Protein AF-A0A0Q7E4A5-F1 (afdb_monomer)

Foldseek 3Di:
DAWDQFQLADFAKKFWPPDDQARGDPVGIWTHQGQDTDPQWDWPTWDDPDPQKIKTWIWGDDVPDDIDIDIWIWGHPDNFKIWIQHPVRDIIIIGHDDQCSHDPPSVPDDCPVRND

Structure (mmCIF, N/CA/C/O backbone):
data_AF-A0A0Q7E4A5-F1
#
_entry.id   AF-A0A0Q7E4A5-F1
#
loop_
_atom_site.group_PDB
_atom_site.id
_atom_site.type_symbol
_atom_site.label_atom_id
_atom_site.label_alt_id
_atom_site.label_comp_id
_atom_site.label_asym_id
_atom_site.label_entity_id
_atom_site.label_seq_id
_atom_site.pdbx_PDB_ins_code
_atom_site.Cartn_x
_atom_site.Cartn_y
_atom_site.Cartn_z
_atom_site.occupancy
_atom_site.B_iso_or_equiv
_atom_site.auth_seq_id
_atom_site.auth_comp_id
_atom_site.auth_asym_id
_atom_site.auth_atom_id
_atom_site.pdbx_PDB_model_num
ATOM 1 N N . MET A 1 1 ? -12.616 2.110 18.939 1.00 78.12 1 MET A N 1
ATOM 2 C CA . MET A 1 1 ? -11.291 2.242 18.312 1.00 78.12 1 MET A CA 1
ATOM 3 C C . MET A 1 1 ? -10.334 1.376 19.096 1.00 78.12 1 MET A C 1
ATOM 5 O O . MET A 1 1 ? -10.301 1.501 20.313 1.00 78.12 1 MET A O 1
ATOM 9 N N . GLU A 1 2 ? -9.646 0.468 18.421 1.00 91.62 2 GLU A N 1
ATOM 10 C CA . GLU A 1 2 ? -8.728 -0.501 19.025 1.00 91.62 2 GLU A CA 1
ATOM 11 C C . GLU A 1 2 ? -7.374 -0.389 18.326 1.00 91.62 2 GLU A C 1
ATOM 13 O O . GLU A 1 2 ? -7.328 -0.387 17.098 1.00 91.62 2 GLU A O 1
ATOM 18 N N . ARG A 1 3 ? -6.277 -0.281 19.081 1.00 93.62 3 ARG A N 1
ATOM 19 C CA . ARG A 1 3 ? -4.933 -0.327 18.496 1.00 93.62 3 ARG A CA 1
ATOM 20 C C . ARG A 1 3 ? -4.602 -1.771 18.129 1.00 93.62 3 ARG A C 1
ATOM 22 O O . ARG A 1 3 ? -4.710 -2.650 18.976 1.00 93.62 3 ARG A O 1
ATOM 29 N N . VAL A 1 4 ? -4.167 -1.981 16.894 1.00 94.06 4 VAL A N 1
ATOM 30 C CA . VAL A 1 4 ? -3.772 -3.289 16.359 1.00 94.06 4 VAL A CA 1
ATOM 31 C C . VAL A 1 4 ? -2.341 -3.229 15.830 1.00 94.06 4 VAL A C 1
ATOM 33 O O . VAL A 1 4 ? -1.807 -2.148 15.589 1.00 94.06 4 VAL A O 1
ATOM 36 N N . GLU A 1 5 ? -1.714 -4.388 15.657 1.00 90.00 5 GLU A N 1
ATOM 37 C CA . GLU A 1 5 ? -0.328 -4.477 15.172 1.00 90.00 5 GLU A CA 1
ATOM 38 C C . GLU A 1 5 ? -0.225 -4.561 13.646 1.00 90.00 5 GLU A C 1
ATOM 40 O O . GLU A 1 5 ? 0.822 -4.266 13.082 1.00 90.00 5 GLU A O 1
ATOM 45 N N . SER A 1 6 ? -1.300 -4.962 12.963 1.00 90.44 6 SER A N 1
ATOM 46 C CA . SER A 1 6 ? -1.316 -5.094 11.505 1.00 90.44 6 SER A CA 1
ATOM 47 C C . SER A 1 6 ? -2.713 -4.916 10.922 1.00 90.44 6 SER A C 1
ATOM 49 O O . SER A 1 6 ? -3.733 -5.085 11.598 1.00 90.44 6 SER A O 1
ATOM 51 N N . ILE A 1 7 ? -2.743 -4.577 9.636 1.00 92.19 7 ILE A N 1
ATOM 52 C CA . ILE A 1 7 ? -3.956 -4.619 8.817 1.00 92.19 7 ILE A CA 1
ATOM 53 C C . ILE A 1 7 ? -4.053 -6.041 8.240 1.00 92.19 7 ILE A C 1
ATOM 55 O O . ILE A 1 7 ? -3.026 -6.567 7.804 1.00 92.19 7 ILE A O 1
ATOM 59 N N . PRO A 1 8 ? -5.239 -6.685 8.216 1.00 93.75 8 PRO A N 1
ATOM 60 C CA . PRO A 1 8 ? -5.414 -8.072 7.769 1.00 93.75 8 PRO A CA 1
ATOM 61 C C . PRO A 1 8 ? -5.354 -8.202 6.236 1.00 93.75 8 PRO A C 1
ATOM 63 O O . PRO A 1 8 ? -6.272 -8.709 5.597 1.00 93.75 8 PRO A O 1
ATOM 66 N N . LEU A 1 9 ? -4.268 -7.712 5.648 1.00 94.62 9 LEU A N 1
ATOM 67 C CA . LEU A 1 9 ? -3.940 -7.779 4.236 1.00 94.62 9 LEU A CA 1
ATOM 68 C C . LEU A 1 9 ? -2.748 -8.709 4.036 1.00 94.62 9 LEU A C 1
ATOM 70 O O . LEU A 1 9 ? -1.873 -8.855 4.893 1.00 94.62 9 LEU A O 1
ATOM 74 N N . ARG A 1 10 ? -2.677 -9.323 2.862 1.00 94.50 10 ARG A N 1
ATOM 75 C CA . ARG A 1 10 ? -1.510 -10.099 2.464 1.00 94.50 10 ARG A CA 1
ATOM 76 C C . ARG A 1 10 ? -0.319 -9.175 2.239 1.00 94.50 10 ARG A C 1
ATOM 78 O O . ARG A 1 10 ? -0.444 -8.211 1.493 1.00 94.50 10 ARG A O 1
ATOM 85 N N . ARG A 1 11 ? 0.838 -9.489 2.826 1.00 93.06 11 ARG A N 1
ATOM 86 C CA . ARG A 1 11 ? 2.115 -8.817 2.526 1.00 93.06 11 ARG A CA 1
ATOM 87 C C . ARG A 1 11 ? 2.472 -8.953 1.040 1.00 93.06 11 ARG A C 1
ATOM 89 O O . ARG A 1 11 ? 2.304 -10.035 0.478 1.00 93.06 11 ARG A O 1
ATOM 96 N N . GLY A 1 12 ? 2.984 -7.890 0.423 1.00 94.06 12 GLY A N 1
ATOM 97 C CA . GLY A 1 12 ? 3.403 -7.873 -0.982 1.00 94.06 12 GLY A CA 1
ATOM 98 C C . GLY A 1 12 ? 2.858 -6.688 -1.778 1.00 94.06 12 GLY A C 1
ATOM 99 O O . GLY A 1 12 ? 2.421 -5.688 -1.207 1.00 94.06 12 GLY A O 1
ATOM 100 N N . TYR A 1 13 ? 2.942 -6.782 -3.105 1.00 95.25 13 TYR A N 1
ATOM 101 C CA . TYR A 1 13 ? 2.572 -5.691 -4.002 1.00 95.25 13 TYR A CA 1
ATOM 102 C C . TYR A 1 13 ? 1.062 -5.569 -4.190 1.00 95.25 13 TYR A C 1
ATOM 104 O O . TYR A 1 13 ? 0.362 -6.552 -4.441 1.00 95.25 13 TYR A O 1
ATOM 112 N N . TYR A 1 14 ? 0.591 -4.327 -4.143 1.00 95.94 14 TYR A N 1
ATOM 113 C CA . TYR A 1 14 ? -0.759 -3.939 -4.513 1.00 95.94 14 TYR A CA 1
ATOM 114 C C . TYR A 1 14 ? -0.704 -2.926 -5.644 1.00 95.94 14 TYR A C 1
ATOM 116 O O . TYR A 1 14 ? 0.086 -1.983 -5.604 1.00 95.94 14 TYR A O 1
ATOM 124 N N . VAL A 1 15 ? -1.559 -3.124 -6.640 1.00 96.69 15 VAL A N 1
ATOM 125 C CA . VAL A 1 15 ? -1.678 -2.253 -7.809 1.00 96.69 15 VAL A CA 1
ATOM 126 C C . VAL A 1 15 ? -3.051 -1.604 -7.799 1.00 96.69 15 VAL A C 1
ATOM 128 O O . VAL A 1 15 ? -4.032 -2.233 -7.389 1.00 96.69 15 VAL A O 1
ATOM 131 N N . ALA A 1 16 ? -3.111 -0.346 -8.230 1.00 95.81 16 ALA A N 1
ATOM 132 C CA . ALA A 1 16 ? -4.347 0.395 -8.440 1.00 95.81 16 ALA A CA 1
ATOM 133 C C . ALA A 1 16 ? -5.391 -0.469 -9.170 1.00 95.81 16 ALA A C 1
ATOM 135 O O . ALA A 1 16 ? -5.074 -1.153 -10.140 1.00 95.81 16 ALA A O 1
ATOM 136 N N . ALA A 1 17 ? -6.632 -0.484 -8.685 1.00 94.62 17 ALA A N 1
ATOM 137 C CA . ALA A 1 17 ? -7.653 -1.419 -9.160 1.00 94.62 17 ALA A CA 1
ATOM 138 C C . ALA A 1 17 ? -8.062 -1.199 -10.629 1.00 94.62 17 ALA A C 1
ATOM 140 O O . ALA A 1 17 ? -8.577 -2.119 -11.259 1.00 94.62 17 ALA A O 1
ATOM 141 N N . ASP A 1 18 ? -7.822 -0.002 -11.163 1.00 93.69 18 ASP A N 1
ATOM 142 C CA . ASP A 1 18 ? -8.018 0.382 -12.564 1.00 93.69 18 ASP A CA 1
ATOM 143 C C . ASP A 1 18 ? -6.814 0.060 -13.466 1.00 93.69 18 ASP A C 1
ATOM 145 O O . ASP A 1 18 ? -6.874 0.285 -14.673 1.00 93.69 18 ASP A O 1
ATOM 149 N N . THR A 1 19 ? -5.733 -0.477 -12.896 1.00 96.19 19 THR A N 1
ATOM 150 C CA . THR A 1 19 ? -4.510 -0.857 -13.603 1.00 96.19 19 THR A CA 1
ATOM 151 C C . THR A 1 19 ? -4.319 -2.374 -13.550 1.00 96.19 19 THR A C 1
ATOM 153 O O . THR A 1 19 ? -4.512 -3.030 -12.517 1.00 96.19 19 THR A O 1
ATOM 156 N N . ASP A 1 20 ? -3.934 -2.968 -14.678 1.00 96.44 20 ASP A N 1
ATOM 157 C CA . ASP A 1 20 ? -3.588 -4.383 -14.722 1.00 96.44 20 ASP A CA 1
ATOM 158 C C . ASP A 1 20 ? -2.221 -4.660 -14.095 1.00 96.44 20 ASP A C 1
ATOM 160 O O . ASP A 1 20 ? -1.298 -3.857 -14.202 1.00 96.44 20 ASP A O 1
ATOM 164 N N . CYS A 1 21 ? -2.069 -5.818 -13.439 1.00 96.62 21 CYS A N 1
ATOM 165 C CA . CYS A 1 21 ? -0.805 -6.182 -12.784 1.00 96.62 21 CYS A CA 1
ATOM 166 C C . CYS A 1 21 ? 0.383 -6.151 -13.763 1.00 96.62 21 CYS A C 1
ATOM 168 O O . CYS A 1 21 ? 1.477 -5.755 -13.372 1.00 96.62 21 CYS A O 1
ATOM 170 N N . ALA A 1 22 ? 0.152 -6.517 -15.029 1.00 97.12 22 ALA A N 1
ATOM 171 C CA . ALA A 1 22 ? 1.160 -6.509 -16.089 1.00 97.12 22 ALA A CA 1
ATOM 172 C C . ALA A 1 22 ? 1.558 -5.092 -16.551 1.00 97.12 22 ALA A C 1
ATOM 174 O O . ALA A 1 22 ? 2.656 -4.915 -17.073 1.00 97.12 22 ALA A O 1
ATOM 175 N N . ASP A 1 23 ? 0.705 -4.095 -16.297 1.00 96.81 23 ASP A N 1
ATOM 176 C CA . ASP A 1 23 ? 0.909 -2.682 -16.645 1.00 96.81 23 ASP A CA 1
ATOM 177 C C . ASP A 1 23 ? 1.284 -1.832 -15.417 1.00 96.81 23 ASP A C 1
ATOM 179 O O . ASP A 1 23 ? 1.253 -0.598 -15.443 1.00 96.81 23 ASP A O 1
ATOM 183 N N . ALA A 1 24 ? 1.631 -2.489 -14.306 1.00 96.00 24 ALA A N 1
ATOM 184 C CA . ALA A 1 24 ? 1.990 -1.820 -13.069 1.00 96.00 24 ALA A CA 1
ATOM 185 C C . ALA A 1 24 ? 3.217 -0.912 -13.251 1.00 96.00 24 ALA A C 1
ATOM 187 O O . ALA A 1 24 ? 4.196 -1.244 -13.918 1.00 96.00 24 ALA A O 1
ATOM 188 N N . SER A 1 25 ? 3.188 0.246 -12.602 1.00 94.25 25 SER A N 1
ATOM 189 C CA . SER A 1 25 ? 4.274 1.223 -12.629 1.00 94.25 25 SER A CA 1
ATOM 190 C C . SER A 1 25 ? 4.541 1.752 -11.225 1.00 94.25 25 SER A C 1
ATOM 192 O O . SER A 1 25 ? 3.766 1.505 -10.300 1.00 94.25 25 SER A O 1
ATOM 194 N N . ASN A 1 26 ? 5.607 2.537 -11.053 1.00 90.38 26 ASN A N 1
ATOM 195 C CA . ASN A 1 26 ? 5.889 3.200 -9.775 1.00 90.38 26 ASN A CA 1
ATOM 196 C C . ASN A 1 26 ? 4.739 4.110 -9.301 1.00 90.38 26 ASN A C 1
ATOM 198 O O . ASN A 1 26 ? 4.619 4.339 -8.105 1.00 90.38 26 ASN A O 1
ATOM 202 N N . GLY A 1 27 ? 3.902 4.626 -10.212 1.00 89.69 27 GLY A N 1
ATOM 203 C CA . GLY A 1 27 ? 2.768 5.492 -9.865 1.00 89.69 27 GLY A CA 1
ATOM 204 C C . GLY A 1 27 ? 1.490 4.741 -9.489 1.00 89.69 27 GLY A C 1
ATOM 205 O O . GLY A 1 27 ? 0.583 5.336 -8.919 1.00 89.69 27 GLY A O 1
ATOM 206 N N . THR A 1 28 ? 1.405 3.447 -9.804 1.00 93.19 28 THR A N 1
ATOM 207 C CA . THR A 1 28 ? 0.210 2.622 -9.562 1.00 93.19 28 THR A CA 1
ATOM 208 C C . THR A 1 28 ? 0.454 1.504 -8.554 1.00 93.19 28 THR A C 1
ATOM 210 O O . THR A 1 28 ? -0.487 0.800 -8.200 1.00 93.19 28 THR A O 1
ATOM 213 N N . THR A 1 29 ? 1.693 1.344 -8.079 1.00 93.44 29 THR A N 1
ATOM 214 C CA . THR A 1 29 ? 2.124 0.233 -7.221 1.00 93.44 29 THR A CA 1
ATOM 215 C C . THR A 1 29 ? 2.473 0.708 -5.819 1.00 93.44 29 THR A C 1
ATOM 217 O O . THR A 1 29 ? 3.208 1.676 -5.642 1.00 93.44 29 THR A O 1
ATOM 220 N N . THR A 1 30 ? 2.033 -0.045 -4.816 1.00 91.81 30 THR A N 1
ATOM 221 C CA . THR A 1 30 ? 2.450 0.103 -3.420 1.00 91.81 30 THR A CA 1
ATOM 222 C C . THR A 1 30 ? 2.857 -1.250 -2.829 1.00 91.81 30 THR A C 1
ATOM 224 O O . THR A 1 30 ? 2.416 -2.299 -3.307 1.00 91.81 30 THR A O 1
ATOM 227 N N . LEU A 1 31 ? 3.727 -1.252 -1.816 1.00 91.75 31 LEU A N 1
ATOM 228 C CA . LEU A 1 31 ? 4.215 -2.469 -1.164 1.00 91.75 31 LEU A CA 1
ATOM 229 C C . LEU A 1 31 ? 3.720 -2.508 0.277 1.00 91.75 31 LEU A C 1
ATOM 231 O O . LEU A 1 31 ? 4.165 -1.731 1.116 1.00 91.75 31 LEU A O 1
ATOM 235 N N . PHE A 1 32 ? 2.865 -3.473 0.589 1.00 91.81 32 PHE A N 1
ATOM 236 C CA . PHE A 1 32 ? 2.398 -3.670 1.950 1.00 91.81 32 PHE A CA 1
ATOM 237 C C . PHE A 1 32 ? 3.323 -4.611 2.729 1.00 91.81 32 PHE A C 1
ATOM 239 O O . PHE A 1 32 ? 3.522 -5.764 2.335 1.00 91.81 32 PHE A O 1
ATOM 246 N N . LYS A 1 33 ? 3.844 -4.135 3.865 1.00 88.00 33 LYS A N 1
ATOM 247 C CA . LYS A 1 33 ? 4.767 -4.882 4.743 1.00 88.00 33 LYS A CA 1
ATOM 248 C C . LYS A 1 33 ? 4.081 -5.548 5.945 1.00 88.00 33 LYS A C 1
ATOM 250 O O . LYS A 1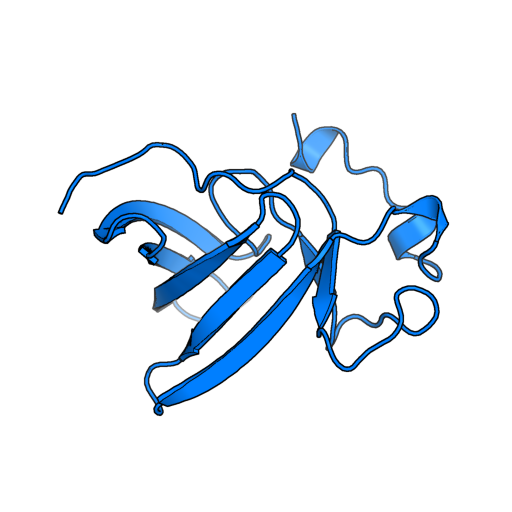 33 ? 4.697 -6.338 6.652 1.00 88.00 33 LYS A O 1
ATOM 255 N N . GLY A 1 34 ? 2.785 -5.304 6.153 1.00 85.12 34 GLY A N 1
ATOM 256 C CA . GLY A 1 34 ? 2.018 -5.791 7.311 1.00 85.12 34 GLY A CA 1
ATOM 257 C C . GLY A 1 34 ? 1.546 -4.654 8.214 1.00 85.12 34 GLY A C 1
ATOM 258 O O . GLY A 1 34 ? 0.403 -4.647 8.671 1.00 85.12 34 GLY A O 1
ATOM 259 N N . ASP A 1 35 ? 2.408 -3.666 8.415 1.00 82.56 35 ASP A N 1
ATOM 260 C CA . ASP A 1 35 ? 2.163 -2.499 9.254 1.00 82.56 35 ASP A CA 1
ATOM 261 C C . ASP A 1 35 ? 2.103 -1.180 8.466 1.00 82.56 35 ASP A C 1
ATOM 263 O O . ASP A 1 35 ? 1.621 -0.188 8.999 1.00 82.56 35 ASP A O 1
ATOM 267 N N . GLY A 1 36 ? 2.530 -1.145 7.199 1.00 83.69 36 GLY A N 1
ATOM 268 C CA . GLY A 1 36 ? 2.464 0.052 6.348 1.00 83.69 36 GLY A CA 1
ATOM 269 C C . GLY A 1 36 ? 2.696 -0.228 4.858 1.00 83.69 36 GLY A C 1
ATOM 270 O O . GLY A 1 36 ? 3.005 -1.361 4.474 1.00 83.69 36 GLY A O 1
ATOM 271 N N . PHE A 1 37 ? 2.533 0.809 4.025 1.00 81.62 37 PHE A N 1
ATOM 272 C CA . PHE A 1 37 ? 2.481 0.722 2.549 1.00 81.62 37 PHE A CA 1
ATOM 273 C C . PHE A 1 37 ? 3.687 1.351 1.826 1.00 81.62 37 PHE A C 1
ATOM 275 O O . PHE A 1 37 ? 3.899 1.125 0.634 1.00 81.62 37 PHE A O 1
ATOM 282 N N . TYR A 1 38 ? 4.508 2.128 2.534 1.00 71.81 38 TYR A N 1
ATOM 283 C CA . TYR A 1 38 ? 5.635 2.850 1.943 1.00 71.81 38 TYR A CA 1
ATOM 284 C C . TYR A 1 38 ? 6.966 2.520 2.625 1.00 71.81 38 TYR A C 1
ATOM 286 O O . TYR A 1 38 ? 7.036 2.168 3.804 1.00 71.81 38 TYR A O 1
ATOM 294 N N . ALA A 1 39 ? 8.055 2.618 1.858 1.00 65.25 39 ALA A N 1
ATOM 295 C CA . ALA A 1 39 ? 9.411 2.419 2.373 1.00 65.25 39 ALA A CA 1
ATOM 296 C C . ALA A 1 39 ? 9.979 3.674 3.062 1.00 65.25 39 ALA A C 1
ATOM 298 O O . ALA A 1 39 ? 10.811 3.542 3.953 1.00 65.25 39 ALA A O 1
ATOM 299 N N . THR A 1 40 ? 9.531 4.875 2.675 1.00 74.44 40 THR A N 1
ATOM 300 C CA . THR A 1 40 ? 9.978 6.168 3.235 1.00 74.44 40 THR A CA 1
ATOM 301 C C . THR A 1 40 ? 9.138 6.647 4.420 1.00 74.44 40 THR A C 1
ATOM 303 O O . THR A 1 40 ? 9.480 7.643 5.058 1.00 74.44 40 THR A O 1
ATOM 306 N N . CYS A 1 41 ? 8.059 5.931 4.741 1.00 83.06 41 CYS A N 1
ATOM 307 C CA . CYS A 1 41 ? 7.200 6.208 5.882 1.00 83.06 41 CYS A CA 1
ATOM 308 C C . CYS A 1 41 ? 7.379 5.142 6.963 1.00 83.06 41 CYS A C 1
ATOM 310 O O . CYS A 1 41 ? 7.481 3.946 6.683 1.00 83.06 41 CYS A O 1
ATOM 312 N N . THR A 1 42 ? 7.432 5.596 8.212 1.00 86.12 42 THR A N 1
ATOM 313 C CA . THR A 1 42 ? 7.446 4.740 9.397 1.00 86.12 42 THR A CA 1
ATOM 314 C C . THR A 1 42 ? 6.065 4.754 10.030 1.00 86.12 42 THR A C 1
ATOM 316 O O . THR A 1 42 ? 5.607 5.805 10.487 1.00 86.12 42 THR A O 1
ATOM 319 N N . THR A 1 43 ? 5.420 3.591 10.109 1.00 89.38 43 THR A N 1
ATOM 320 C CA . THR A 1 43 ? 4.146 3.449 10.814 1.00 89.38 43 THR A CA 1
ATOM 321 C C . THR A 1 43 ? 4.326 3.747 12.301 1.00 89.38 43 THR A C 1
ATOM 323 O O . THR A 1 43 ? 5.187 3.188 12.978 1.00 89.38 43 THR A O 1
ATOM 326 N N . ARG A 1 44 ? 3.490 4.639 12.835 1.00 91.56 44 ARG A N 1
ATOM 327 C CA . ARG A 1 44 ? 3.431 4.995 14.263 1.00 91.56 44 ARG A CA 1
ATOM 328 C C . ARG A 1 44 ? 2.301 4.270 14.983 1.00 91.56 44 ARG A C 1
ATOM 330 O O . ARG A 1 44 ? 2.421 3.908 16.159 1.00 91.56 44 ARG A O 1
ATOM 337 N N . SER A 1 45 ? 1.175 4.087 14.301 1.00 92.62 45 SER A N 1
ATOM 338 C CA . SER A 1 45 ? 0.015 3.409 14.868 1.00 92.62 45 SER A CA 1
ATOM 339 C C . SER A 1 45 ? -0.950 2.915 13.811 1.00 92.62 45 SER A C 1
ATOM 341 O O . SER A 1 45 ? -1.162 3.580 12.800 1.00 92.62 45 SER A O 1
ATOM 343 N N . ILE A 1 46 ? -1.604 1.802 14.127 1.00 94.19 46 ILE A N 1
ATOM 344 C CA . ILE A 1 46 ? -2.731 1.271 13.372 1.00 94.19 46 ILE A CA 1
ATOM 345 C C . ILE A 1 46 ? -3.896 1.154 14.341 1.00 94.19 46 ILE A C 1
ATOM 347 O O . ILE A 1 46 ? -3.800 0.500 15.382 1.00 94.19 46 ILE A O 1
ATOM 351 N N . GLU A 1 47 ? -4.996 1.813 14.015 1.00 96.00 47 GLU A N 1
ATOM 352 C CA . GLU A 1 47 ? -6.188 1.832 14.848 1.00 96.00 47 GLU A CA 1
ATOM 353 C C . GLU A 1 47 ? -7.371 1.299 14.052 1.00 96.00 47 GLU A C 1
ATOM 355 O O . GLU A 1 47 ? -7.792 1.892 13.063 1.00 96.00 47 GLU A O 1
ATOM 360 N N . ARG A 1 48 ? -7.957 0.188 14.489 1.00 95.88 48 ARG A N 1
ATOM 361 C CA . ARG A 1 48 ? -9.212 -0.310 13.938 1.00 95.88 48 ARG A CA 1
ATOM 362 C C . ARG A 1 48 ? -10.353 0.582 14.418 1.00 95.88 48 ARG A C 1
ATOM 364 O O . ARG A 1 48 ? -10.671 0.631 15.613 1.00 95.88 48 ARG A O 1
ATOM 371 N N . THR A 1 49 ? -10.968 1.307 13.492 1.00 95.69 49 THR A N 1
ATOM 372 C CA . THR A 1 49 ? -12.073 2.238 13.764 1.00 95.69 49 THR A CA 1
ATOM 373 C C . THR A 1 49 ? -13.436 1.610 13.472 1.00 95.69 49 THR A C 1
ATOM 375 O O . THR A 1 49 ? -14.412 1.976 14.125 1.00 95.69 49 THR A O 1
ATOM 378 N N . ALA A 1 50 ? -13.490 0.616 12.578 1.00 93.94 50 ALA A N 1
ATOM 379 C CA . ALA A 1 50 ? -14.663 -0.209 12.276 1.00 93.94 50 ALA A CA 1
ATOM 380 C C . ALA A 1 50 ? -14.230 -1.650 11.913 1.00 93.94 50 ALA A C 1
ATOM 382 O O . ALA A 1 50 ? -13.030 -1.907 11.805 1.00 93.94 50 ALA A O 1
ATOM 383 N N . PRO A 1 51 ? -15.155 -2.613 11.717 1.00 94.00 51 PRO A N 1
ATOM 384 C CA . PRO A 1 51 ? -14.791 -3.994 11.399 1.00 94.00 51 PRO A CA 1
ATOM 385 C C . PRO A 1 51 ? -13.825 -4.141 10.212 1.00 94.00 51 PRO A C 1
ATOM 387 O O . PRO A 1 51 ? -12.902 -4.946 10.293 1.00 94.00 51 PRO A O 1
ATOM 390 N N . ASP A 1 52 ? -13.996 -3.339 9.168 1.00 94.50 52 ASP A N 1
ATOM 391 C CA . ASP A 1 52 ? -13.201 -3.327 7.938 1.00 94.50 52 ASP A CA 1
ATOM 392 C C . ASP A 1 52 ? -12.388 -2.035 7.749 1.00 94.50 52 ASP A C 1
ATOM 394 O O . ASP A 1 52 ? -11.755 -1.860 6.712 1.00 94.50 52 ASP A O 1
ATOM 398 N N . THR A 1 53 ? -12.370 -1.136 8.739 1.00 95.06 53 THR A N 1
ATOM 399 C CA . THR A 1 53 ? -11.762 0.197 8.604 1.00 95.06 53 THR A CA 1
ATOM 400 C C . THR A 1 53 ? -10.661 0.424 9.627 1.00 95.06 53 THR A C 1
ATOM 402 O O . THR A 1 53 ? -10.843 0.211 10.830 1.00 95.06 53 THR A O 1
ATOM 405 N N . TYR A 1 54 ? -9.532 0.920 9.134 1.00 94.12 54 TYR A N 1
ATOM 406 C CA . TYR A 1 54 ? -8.305 1.162 9.871 1.00 94.12 54 TYR A CA 1
ATOM 407 C C . TYR A 1 54 ? -7.845 2.596 9.642 1.00 94.12 54 TYR A C 1
ATOM 409 O O . TYR A 1 54 ? -7.921 3.118 8.533 1.00 94.12 54 TYR A O 1
ATOM 417 N N . ARG A 1 55 ? -7.353 3.232 10.696 1.00 93.38 55 ARG A N 1
ATOM 418 C CA . ARG A 1 55 ? -6.642 4.500 10.634 1.00 93.38 55 ARG A CA 1
ATOM 419 C C . ARG A 1 55 ? -5.161 4.210 10.807 1.00 93.38 55 ARG A C 1
ATOM 421 O O . ARG A 1 55 ? -4.754 3.677 11.839 1.00 93.38 55 ARG A O 1
ATOM 428 N N . LEU A 1 56 ? -4.388 4.524 9.782 1.00 91.38 56 LEU A N 1
ATOM 429 C CA . LEU A 1 56 ? -2.946 4.365 9.756 1.00 91.38 56 LEU A CA 1
ATOM 430 C C . LEU A 1 56 ? -2.313 5.738 9.968 1.00 91.38 56 LEU A C 1
ATOM 432 O O . LEU A 1 56 ? -2.612 6.664 9.219 1.00 91.38 56 LEU A O 1
ATOM 436 N N . SER A 1 57 ? -1.469 5.864 10.987 1.00 90.88 57 SER A N 1
ATOM 437 C CA . SER A 1 57 ? -0.676 7.073 11.223 1.00 90.88 57 SER A CA 1
ATOM 438 C C . SER A 1 57 ? 0.783 6.760 10.942 1.00 90.88 57 SER A C 1
ATOM 440 O O . SER A 1 57 ? 1.340 5.830 11.533 1.00 90.88 57 SER A O 1
ATOM 442 N N . GLU A 1 58 ? 1.406 7.544 10.076 1.00 89.38 58 GLU A N 1
ATOM 443 C CA . GLU A 1 58 ? 2.779 7.350 9.621 1.00 89.38 58 GLU A CA 1
ATOM 444 C C . GLU A 1 58 ? 3.555 8.659 9.748 1.00 89.38 58 GLU A C 1
ATOM 446 O O . GLU A 1 58 ? 2.988 9.741 9.621 1.00 89.38 58 GLU A O 1
ATOM 451 N N . THR A 1 59 ? 4.863 8.564 9.961 1.00 88.75 59 THR A N 1
ATOM 452 C CA . THR A 1 59 ? 5.775 9.695 9.778 1.00 88.75 59 THR A CA 1
ATOM 453 C C . THR A 1 59 ? 6.628 9.407 8.554 1.00 88.75 59 THR A C 1
ATOM 455 O O . THR A 1 59 ? 7.345 8.404 8.519 1.00 88.75 59 THR A O 1
ATOM 458 N N . CYS A 1 60 ? 6.536 10.265 7.548 1.00 85.38 60 CYS A N 1
ATOM 459 C CA . CYS A 1 60 ? 7.253 10.132 6.290 1.00 85.38 60 CYS A CA 1
ATOM 460 C C . CYS A 1 60 ? 8.477 11.044 6.274 1.00 85.38 60 CYS A C 1
ATOM 462 O O . CYS A 1 60 ? 8.390 12.212 6.657 1.00 85.38 60 CYS A O 1
ATOM 464 N N . SER A 1 61 ? 9.612 10.509 5.825 1.00 81.81 61 SER A N 1
ATOM 465 C CA . SER A 1 61 ? 10.844 11.266 5.617 1.00 81.81 61 SER A CA 1
ATOM 466 C C . SER A 1 61 ? 11.275 11.132 4.163 1.00 81.81 61 SER A C 1
ATOM 468 O O . SER A 1 61 ? 11.803 10.101 3.739 1.00 81.81 61 SER A O 1
ATOM 470 N N . ASP A 1 62 ? 11.045 12.192 3.396 1.00 77.00 62 ASP A N 1
ATOM 471 C CA . ASP A 1 62 ? 11.592 12.324 2.053 1.00 77.00 62 ASP A CA 1
ATOM 472 C C . ASP A 1 62 ? 12.974 12.982 2.122 1.00 77.00 62 ASP A C 1
ATOM 474 O O . ASP A 1 62 ? 13.231 13.871 2.938 1.00 77.00 62 ASP A O 1
ATOM 478 N N . ARG A 1 63 ? 13.914 12.532 1.280 1.00 72.19 63 ARG A N 1
ATOM 479 C CA . ARG A 1 63 ? 15.306 13.012 1.322 1.00 72.19 63 ARG A CA 1
ATOM 480 C C . ARG A 1 63 ? 15.374 14.531 1.141 1.00 72.19 63 ARG A C 1
ATOM 482 O O . ARG A 1 63 ? 15.168 15.035 0.042 1.00 72.19 63 ARG A O 1
ATOM 489 N N . GLY A 1 64 ? 15.777 15.223 2.205 1.00 69.69 64 GLY A N 1
ATOM 490 C CA . GLY A 1 64 ? 15.979 16.673 2.215 1.00 69.69 64 GLY A CA 1
ATOM 491 C C . GLY A 1 64 ? 14.755 17.485 2.641 1.00 69.69 64 GLY A C 1
ATOM 492 O O . GLY A 1 64 ? 14.867 18.705 2.736 1.00 69.69 64 GLY A O 1
ATOM 493 N N . GLU A 1 65 ? 13.627 16.836 2.938 1.00 76.44 65 GLU A N 1
ATOM 494 C CA . GLU A 1 65 ? 12.437 17.476 3.497 1.00 76.44 65 GLU A CA 1
ATOM 495 C C . GLU A 1 65 ? 12.297 17.159 4.998 1.00 76.44 65 GLU A C 1
ATOM 497 O O . GLU A 1 65 ? 12.770 16.117 5.464 1.00 76.44 65 GLU A O 1
ATOM 502 N N . PRO A 1 66 ? 11.677 18.055 5.790 1.00 81.12 66 PRO A N 1
ATOM 503 C CA . PRO A 1 66 ? 11.325 17.741 7.168 1.00 81.12 66 PRO A CA 1
ATOM 504 C C . PRO A 1 66 ? 10.353 16.560 7.215 1.00 81.12 66 PRO A C 1
ATOM 506 O O . PRO A 1 66 ? 9.526 16.394 6.318 1.00 81.12 66 PRO A O 1
ATOM 509 N N . GLU A 1 67 ? 10.434 15.771 8.287 1.00 84.56 67 GLU A N 1
ATOM 510 C CA . GLU A 1 67 ? 9.463 14.711 8.545 1.00 84.56 67 GLU A CA 1
ATOM 511 C C . GLU A 1 67 ? 8.038 15.280 8.562 1.00 84.56 67 GLU A C 1
ATOM 513 O O . GLU A 1 67 ? 7.785 16.352 9.123 1.00 84.56 67 GLU A O 1
ATOM 518 N N . ARG A 1 68 ? 7.107 14.560 7.936 1.00 84.94 68 ARG A N 1
ATOM 519 C CA . ARG A 1 68 ? 5.688 14.921 7.908 1.00 84.94 68 ARG A CA 1
ATOM 520 C C . ARG A 1 68 ? 4.860 13.768 8.434 1.00 84.94 68 ARG A C 1
ATOM 522 O O . ARG A 1 68 ? 5.021 12.631 7.990 1.00 84.94 68 ARG A O 1
ATOM 529 N N . ASP A 1 69 ? 3.959 14.076 9.354 1.00 87.06 69 ASP A N 1
ATOM 530 C CA . ASP A 1 69 ? 2.949 13.120 9.777 1.00 87.06 69 ASP A CA 1
ATOM 531 C C . ASP A 1 69 ? 1.860 13.013 8.708 1.00 87.06 69 ASP A C 1
ATOM 533 O O . ASP A 1 69 ? 1.396 14.012 8.154 1.00 87.06 69 ASP A O 1
ATOM 537 N N . SER A 1 70 ? 1.461 11.781 8.421 1.00 84.44 70 SER A N 1
ATOM 538 C CA . SER A 1 70 ? 0.395 11.437 7.493 1.00 84.44 70 SER A CA 1
ATOM 539 C C . SER A 1 70 ? -0.598 10.519 8.189 1.00 84.44 70 SER A C 1
ATOM 541 O O . SER A 1 70 ? -0.223 9.653 8.983 1.00 84.44 70 SER A O 1
ATOM 543 N N . ILE A 1 71 ? -1.880 10.723 7.903 1.00 87.81 71 ILE A N 1
ATOM 544 C CA . ILE A 1 71 ? -2.961 9.878 8.389 1.00 87.81 71 ILE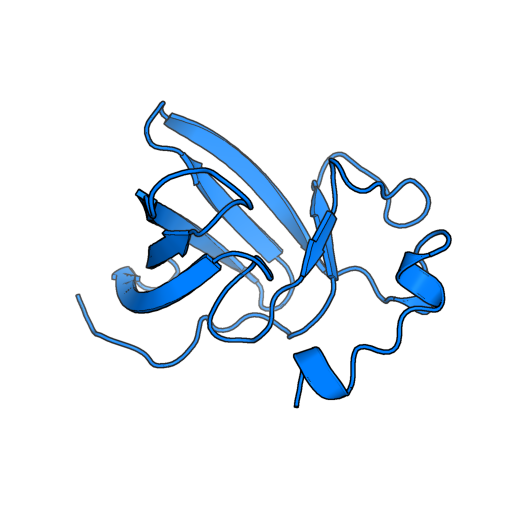 A CA 1
ATOM 545 C C . ILE A 1 71 ? -3.722 9.367 7.176 1.00 87.81 71 ILE A C 1
ATOM 547 O O . ILE A 1 71 ? -4.172 10.146 6.345 1.00 87.81 71 ILE A O 1
ATOM 551 N N . GLN A 1 72 ? -3.914 8.056 7.103 1.00 87.75 72 GLN A N 1
ATOM 552 C CA . GLN A 1 72 ? -4.677 7.419 6.038 1.00 87.75 72 GLN A CA 1
ATOM 553 C C . GLN A 1 72 ? -5.826 6.615 6.631 1.00 87.75 72 GLN A C 1
ATOM 555 O O . GLN A 1 72 ? -5.664 5.903 7.627 1.00 87.75 72 GLN A O 1
ATOM 560 N N . THR A 1 73 ? -6.999 6.709 6.007 1.00 92.56 73 THR A N 1
ATOM 561 C CA . THR A 1 73 ? -8.121 5.824 6.327 1.00 92.56 73 THR A CA 1
ATOM 562 C C . THR A 1 73 ? -8.164 4.703 5.307 1.00 92.56 73 THR A C 1
ATOM 564 O O . THR A 1 73 ? -8.371 4.942 4.121 1.00 92.56 73 THR A O 1
ATOM 567 N N . ILE A 1 74 ? -7.988 3.475 5.777 1.00 93.00 74 ILE A N 1
ATOM 568 C CA . ILE A 1 74 ? -7.909 2.274 4.956 1.00 93.00 74 ILE A CA 1
ATOM 569 C C . ILE A 1 74 ? -9.143 1.430 5.217 1.00 93.00 74 ILE A C 1
ATOM 571 O O . ILE A 1 74 ? -9.423 1.051 6.353 1.00 93.00 74 ILE A O 1
ATOM 575 N N . ARG A 1 75 ? -9.858 1.093 4.152 1.00 95.12 75 ARG A N 1
ATOM 576 C CA . ARG A 1 75 ? -10.979 0.166 4.172 1.00 95.12 75 ARG A CA 1
ATOM 577 C C . ARG A 1 75 ? -10.584 -1.133 3.485 1.00 95.12 75 ARG A C 1
ATOM 579 O O . ARG A 1 75 ? -10.373 -1.154 2.276 1.00 95.12 75 ARG A O 1
ATOM 586 N N . VAL A 1 76 ? -10.501 -2.214 4.244 1.00 95.25 76 VAL A N 1
ATOM 587 C CA . VAL A 1 76 ? -10.169 -3.550 3.742 1.00 95.25 76 VAL A CA 1
ATOM 588 C C . VAL A 1 76 ? -11.412 -4.168 3.109 1.00 95.25 76 VAL A C 1
ATOM 590 O O . VAL A 1 76 ? -12.431 -4.343 3.768 1.00 95.25 76 VAL A O 1
ATOM 593 N N . THR A 1 77 ? -11.343 -4.508 1.826 1.00 95.25 77 THR A N 1
ATOM 594 C CA . THR A 1 77 ? -12.451 -5.166 1.112 1.00 95.25 77 THR A CA 1
ATOM 595 C C . THR A 1 77 ? -12.300 -6.685 1.099 1.00 95.25 77 THR A C 1
ATOM 597 O O . THR A 1 77 ? -13.292 -7.407 1.039 1.00 95.25 77 THR A O 1
ATOM 600 N N . SER A 1 78 ? -11.060 -7.171 1.177 1.00 95.19 78 SER A N 1
ATOM 601 C CA . SER A 1 78 ? -10.677 -8.577 1.346 1.00 95.19 78 SER A CA 1
ATOM 602 C C . SER A 1 78 ? -9.230 -8.648 1.841 1.00 95.19 78 SER A C 1
ATOM 604 O O . SER A 1 78 ? -8.541 -7.633 1.868 1.00 95.19 78 SER A O 1
ATOM 606 N N . ASP A 1 79 ? -8.720 -9.838 2.147 1.00 94.25 79 ASP A N 1
ATOM 607 C CA . ASP A 1 79 ? -7.295 -10.048 2.452 1.00 94.25 79 ASP A CA 1
ATOM 608 C C . ASP A 1 79 ? -6.350 -9.685 1.286 1.00 94.25 79 ASP A C 1
ATOM 610 O O . ASP A 1 79 ? -5.137 -9.594 1.470 1.00 94.25 79 ASP A O 1
ATOM 614 N N . MET A 1 80 ? -6.898 -9.456 0.089 1.00 96.12 80 MET A N 1
ATOM 615 C CA . MET A 1 80 ? -6.181 -9.101 -1.137 1.00 96.12 80 MET A CA 1
ATOM 616 C C . MET A 1 80 ? -6.623 -7.756 -1.728 1.00 96.12 80 MET A C 1
ATOM 618 O O . MET A 1 80 ? -6.286 -7.457 -2.875 1.00 96.12 80 MET A O 1
ATOM 622 N N . GLY A 1 81 ? -7.368 -6.929 -0.993 1.00 96.19 81 GLY A N 1
ATOM 623 C CA . GLY A 1 81 ? -7.861 -5.668 -1.539 1.00 96.19 81 GLY A CA 1
ATOM 624 C C . GLY A 1 81 ? -8.247 -4.647 -0.484 1.00 96.19 81 GLY A C 1
ATOM 625 O O . GLY A 1 81 ? -8.783 -4.981 0.574 1.00 96.19 81 GLY A O 1
ATOM 626 N N . PHE A 1 82 ? -7.997 -3.380 -0.797 1.00 96.06 82 PHE A N 1
ATOM 627 C CA . PHE A 1 82 ? -8.357 -2.262 0.065 1.00 96.06 82 PHE A CA 1
ATOM 628 C C . PHE A 1 82 ? -8.678 -1.003 -0.740 1.00 96.06 82 PHE A C 1
ATOM 630 O O . PHE A 1 82 ? -8.370 -0.895 -1.928 1.00 96.06 82 PHE A O 1
ATOM 637 N N . ALA A 1 83 ? -9.290 -0.040 -0.062 1.00 94.75 83 ALA A N 1
ATOM 638 C CA . ALA A 1 83 ? -9.448 1.328 -0.517 1.00 94.75 83 ALA A CA 1
ATOM 639 C C . ALA A 1 83 ? -8.855 2.295 0.511 1.00 94.75 83 ALA A C 1
ATOM 641 O O . ALA A 1 83 ? -8.991 2.079 1.714 1.00 94.75 83 ALA A O 1
ATOM 642 N N . VAL A 1 84 ? -8.215 3.358 0.041 1.00 90.88 84 VAL A N 1
ATOM 643 C CA . VAL A 1 84 ? -7.729 4.474 0.851 1.00 90.88 84 VAL A CA 1
ATOM 644 C C . VAL A 1 84 ? -8.629 5.662 0.594 1.00 90.88 84 VAL A C 1
ATOM 646 O O . VAL A 1 84 ? -8.878 6.008 -0.560 1.00 90.88 84 VAL A O 1
ATOM 649 N N . VAL A 1 85 ? -9.092 6.288 1.668 1.00 86.88 85 VAL A N 1
ATOM 650 C CA . VAL A 1 85 ? -9.751 7.590 1.618 1.00 86.88 85 VAL A CA 1
ATOM 651 C C . VAL A 1 85 ? -8.726 8.627 2.061 1.00 86.88 85 VAL A C 1
ATOM 653 O O . VAL A 1 85 ? -8.261 8.586 3.204 1.00 86.88 85 VAL A O 1
ATOM 656 N N . ALA A 1 86 ? -8.349 9.508 1.139 1.00 74.81 86 ALA A N 1
ATOM 657 C CA . ALA A 1 86 ? -7.475 10.641 1.408 1.00 74.81 86 ALA A CA 1
ATOM 658 C C . ALA A 1 86 ? -8.242 11.771 2.117 1.00 74.81 86 ALA A C 1
ATOM 660 O O . ALA A 1 86 ? -9.475 11.801 2.123 1.00 74.81 86 ALA A O 1
ATOM 661 N N . ASP A 1 87 ? -7.510 12.714 2.717 1.00 73.19 87 ASP A N 1
ATOM 662 C CA . ASP A 1 87 ? -8.094 13.829 3.479 1.00 73.19 87 ASP A CA 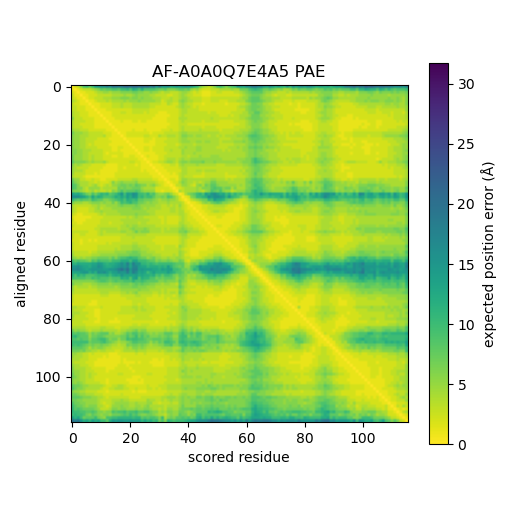1
ATOM 663 C C . ASP A 1 87 ? -8.985 14.754 2.630 1.00 73.19 87 ASP A C 1
ATOM 665 O O . ASP A 1 87 ? -9.911 15.376 3.149 1.00 73.19 87 ASP A O 1
ATOM 669 N N . ASP A 1 88 ? -8.740 14.829 1.319 1.00 76.88 88 ASP A N 1
ATOM 670 C CA . ASP A 1 88 ? -9.548 15.590 0.358 1.00 76.88 88 ASP A CA 1
ATOM 671 C C . ASP A 1 88 ? -10.847 14.864 -0.055 1.00 76.88 88 ASP A C 1
ATOM 673 O O . ASP A 1 88 ? -11.624 15.380 -0.860 1.00 76.88 88 ASP A O 1
ATOM 677 N N . GLY A 1 89 ? -11.097 13.673 0.499 1.00 77.62 89 GLY A N 1
ATOM 678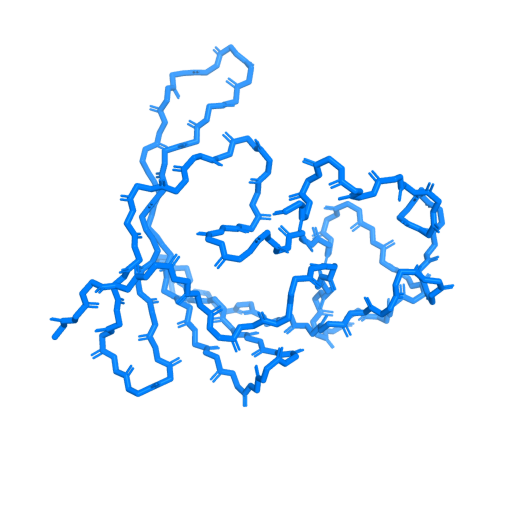 C CA . GLY A 1 89 ? -12.239 12.819 0.181 1.00 77.62 89 GLY A CA 1
ATOM 679 C C . GLY A 1 89 ? -12.051 11.965 -1.074 1.00 77.62 89 GLY A C 1
ATOM 680 O O . GLY A 1 89 ? -12.916 11.137 -1.378 1.00 77.62 89 GLY A O 1
ATOM 681 N N . SER A 1 90 ? -10.931 12.112 -1.788 1.00 80.56 90 SER A N 1
ATOM 682 C CA . SER A 1 90 ? -10.594 11.246 -2.913 1.00 80.56 90 SER A CA 1
ATOM 683 C C . SER A 1 90 ? -10.394 9.817 -2.416 1.00 80.56 90 SER A C 1
ATOM 685 O O . SER A 1 90 ? -9.7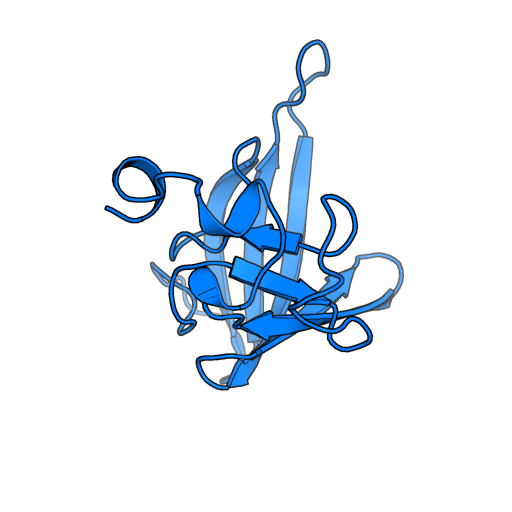85 9.571 -1.374 1.00 80.56 90 SER A O 1
ATOM 687 N N . THR A 1 91 ? -10.929 8.851 -3.162 1.00 88.25 91 THR A N 1
ATOM 688 C CA . THR A 1 91 ? -10.762 7.429 -2.852 1.00 88.25 91 THR A CA 1
ATOM 689 C C . THR A 1 91 ? -9.946 6.763 -3.941 1.00 88.25 91 THR A C 1
ATOM 691 O O . THR A 1 91 ? -10.273 6.866 -5.121 1.00 88.25 91 THR A O 1
ATOM 694 N N . TRP A 1 92 ? -8.920 6.030 -3.534 1.00 90.00 92 TRP A N 1
ATOM 695 C CA . TRP A 1 92 ? -8.176 5.128 -4.402 1.00 90.00 92 TRP A CA 1
ATOM 696 C C . TRP A 1 92 ? -8.335 3.698 -3.896 1.00 90.00 92 TRP A C 1
ATOM 698 O O . TRP A 1 92 ? -8.492 3.477 -2.699 1.00 90.00 92 TRP A O 1
ATOM 708 N N . SER A 1 93 ? -8.326 2.715 -4.790 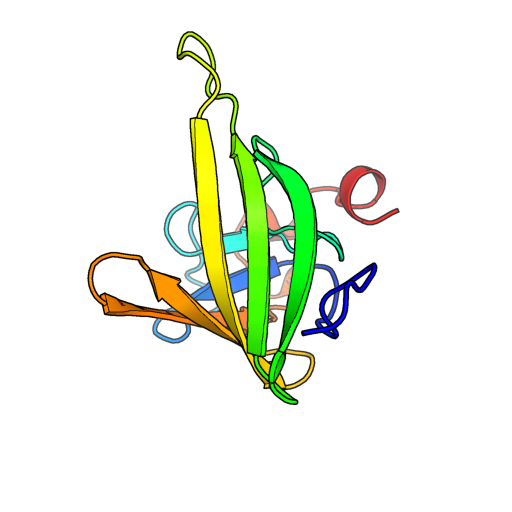1.00 95.12 93 SER A N 1
ATOM 709 C CA . SER A 1 93 ? -8.414 1.304 -4.408 1.00 95.12 93 SER A CA 1
ATOM 710 C C . SER A 1 93 ? -7.324 0.499 -5.079 1.00 95.12 93 SER A C 1
ATOM 712 O O . SER A 1 93 ? -6.903 0.825 -6.188 1.00 95.12 93 SER A O 1
ATOM 714 N N . ALA A 1 94 ? -6.872 -0.545 -4.396 1.00 96.12 94 ALA A N 1
ATOM 715 C CA . ALA A 1 94 ? -5.781 -1.380 -4.853 1.00 96.12 94 ALA A CA 1
ATOM 716 C C . ALA A 1 94 ? -6.056 -2.857 -4.564 1.00 96.12 94 ALA A C 1
ATOM 718 O O . ALA A 1 94 ? -6.766 -3.214 -3.617 1.00 96.12 94 ALA A O 1
ATOM 719 N N . ARG A 1 95 ? -5.467 -3.719 -5.391 1.00 97.31 95 ARG A N 1
ATOM 720 C CA . ARG A 1 95 ? -5.579 -5.177 -5.310 1.00 97.31 95 ARG A CA 1
ATOM 721 C C . ARG A 1 95 ? -4.208 -5.830 -5.297 1.00 97.31 95 ARG A C 1
ATOM 723 O O . ARG A 1 95 ? -3.280 -5.335 -5.931 1.00 97.31 95 ARG A O 1
ATOM 730 N N . PHE A 1 96 ? -4.104 -6.955 -4.606 1.00 97.19 96 PHE A N 1
ATOM 731 C CA . PHE A 1 96 ? -2.887 -7.748 -4.554 1.00 97.19 96 PHE A CA 1
ATOM 732 C C . PHE A 1 96 ? -2.526 -8.272 -5.950 1.00 97.19 96 PHE A C 1
ATOM 734 O O . PHE A 1 96 ? -3.361 -8.877 -6.629 1.00 97.19 96 PHE A O 1
ATOM 741 N N . CYS A 1 97 ? -1.269 -8.093 -6.346 1.00 96.94 97 CYS A N 1
ATOM 742 C CA . CYS A 1 97 ? -0.696 -8.687 -7.547 1.00 96.94 97 CYS A CA 1
ATOM 743 C C . CYS A 1 97 ? 0.406 -9.663 -7.148 1.00 96.94 97 CYS A C 1
ATOM 745 O O . CYS A 1 97 ? 1.262 -9.359 -6.314 1.00 96.94 97 CYS A O 1
ATOM 747 N N . ARG A 1 98 ? 0.412 -10.854 -7.758 1.00 95.50 98 ARG A N 1
ATOM 748 C CA . ARG A 1 98 ? 1.558 -11.750 -7.600 1.00 95.50 98 ARG A CA 1
ATOM 749 C C . ARG A 1 98 ? 2.743 -11.095 -8.280 1.00 95.50 98 ARG A C 1
ATOM 751 O O . ARG A 1 98 ? 2.640 -10.658 -9.420 1.00 95.50 98 ARG A O 1
ATOM 758 N N . GLN A 1 99 ? 3.874 -11.094 -7.594 1.00 94.25 99 GLN A N 1
ATOM 759 C CA . GLN A 1 99 ? 5.087 -10.453 -8.076 1.00 94.25 99 GLN A CA 1
ATOM 760 C C . GLN A 1 99 ? 5.487 -10.924 -9.486 1.00 94.25 99 GLN A C 1
ATOM 762 O O . GLN A 1 99 ? 5.816 -10.111 -10.338 1.00 94.25 99 GLN A O 1
ATOM 767 N N . GLN A 1 100 ? 5.376 -12.224 -9.763 1.00 94.69 100 GLN A N 1
ATOM 768 C CA . GLN A 1 100 ? 5.675 -12.819 -11.073 1.00 94.69 100 GLN A CA 1
ATOM 769 C C . GLN A 1 100 ? 4.779 -12.335 -12.230 1.00 94.69 100 GLN A C 1
ATOM 771 O O . GLN A 1 100 ? 5.172 -12.471 -13.383 1.00 94.69 100 GLN A O 1
ATOM 776 N N . ASP A 1 101 ? 3.593 -11.798 -11.930 1.00 95.81 101 ASP A N 1
ATOM 777 C CA . ASP A 1 101 ? 2.636 -11.297 -12.925 1.00 95.81 101 ASP A CA 1
ATOM 778 C C . ASP A 1 101 ? 2.845 -9.793 -13.205 1.00 95.81 101 ASP A C 1
ATOM 780 O O . ASP A 1 101 ? 2.083 -9.188 -13.958 1.00 95.81 101 ASP A O 1
ATOM 784 N N . MET A 1 102 ? 3.853 -9.176 -12.574 1.00 97.00 102 MET A N 1
ATOM 785 C CA . MET A 1 102 ? 4.175 -7.755 -12.696 1.00 97.00 102 MET A CA 1
ATOM 786 C C . MET A 1 102 ? 5.345 -7.507 -13.663 1.00 97.00 102 MET A C 1
ATOM 788 O O . MET A 1 102 ? 6.207 -8.373 -13.844 1.00 97.00 102 MET A O 1
ATOM 792 N N . PRO A 1 103 ? 5.442 -6.311 -14.264 1.00 96.56 103 PRO A N 1
ATOM 793 C CA . PRO A 1 103 ? 6.592 -5.942 -15.078 1.00 96.56 103 PRO A CA 1
ATOM 794 C C . PRO A 1 103 ? 7.858 -5.775 -14.226 1.00 96.56 103 PRO A C 1
ATOM 796 O O . PRO A 1 103 ? 7.818 -5.632 -12.999 1.00 96.56 103 PRO A O 1
ATOM 799 N N . GLU A 1 104 ? 9.015 -5.782 -14.885 1.00 93.56 104 GLU A N 1
ATOM 800 C CA . GLU A 1 104 ? 10.259 -5.357 -14.246 1.00 93.56 104 GLU A CA 1
ATOM 801 C C . GLU A 1 104 ? 10.177 -3.867 -13.855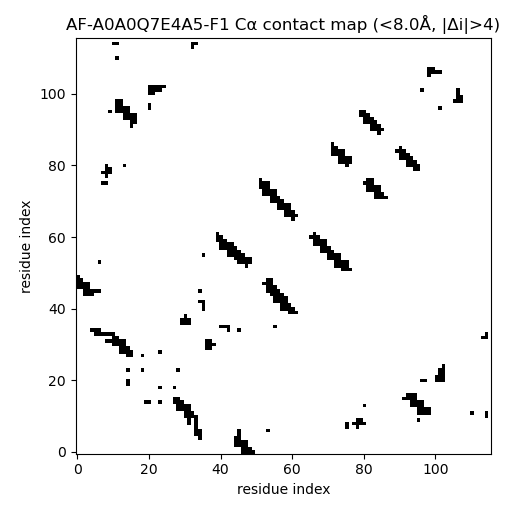 1.00 93.56 104 GLU A C 1
ATOM 803 O O . GLU A 1 104 ? 9.594 -3.071 -14.593 1.00 93.56 104 GLU A O 1
ATOM 808 N N . PRO A 1 105 ? 10.766 -3.459 -12.717 1.00 90.81 105 PRO A N 1
ATOM 809 C CA . PRO A 1 105 ? 11.607 -4.265 -11.829 1.00 90.81 105 PRO A CA 1
ATOM 810 C C . PRO A 1 105 ? 10.828 -5.091 -10.792 1.00 90.81 105 PRO A C 1
ATOM 812 O O . PRO A 1 105 ? 11.419 -5.960 -10.154 1.00 90.81 105 PRO A O 1
ATOM 815 N N . PHE A 1 106 ? 9.521 -4.866 -10.619 1.00 93.25 106 PHE A N 1
ATOM 816 C CA . PHE A 1 106 ? 8.732 -5.471 -9.539 1.00 93.25 106 PHE A CA 1
ATOM 817 C C . PHE A 1 106 ? 8.828 -6.991 -9.514 1.00 93.25 106 PHE A C 1
ATOM 819 O O . PHE A 1 106 ? 9.077 -7.551 -8.452 1.00 93.25 106 PHE A O 1
ATOM 826 N N . SER A 1 107 ? 8.736 -7.655 -10.668 1.00 94.62 107 SER A N 1
ATOM 827 C CA . SER A 1 107 ? 8.847 -9.118 -10.756 1.00 94.62 107 SER A CA 1
ATOM 828 C C . SER A 1 107 ? 10.191 -9.702 -10.325 1.00 94.62 107 SER A C 1
ATOM 830 O O . SER A 1 107 ? 10.262 -10.898 -10.047 1.00 94.62 107 SER A O 1
ATOM 832 N N . LYS A 1 108 ? 11.245 -8.882 -10.247 1.00 93.38 108 LYS A N 1
ATOM 833 C CA . LYS A 1 108 ? 12.614 -9.311 -9.927 1.00 93.38 108 LYS A CA 1
ATOM 834 C C . LYS A 1 108 ? 13.165 -8.765 -8.612 1.00 93.38 108 LYS A C 1
ATOM 836 O O . LYS A 1 108 ? 14.228 -9.213 -8.191 1.00 93.38 108 LYS A O 1
ATOM 841 N N . ASN A 1 109 ? 12.489 -7.808 -7.982 1.00 90.31 109 ASN A N 1
ATOM 842 C CA . ASN A 1 109 ? 12.940 -7.243 -6.713 1.00 90.31 109 ASN A CA 1
ATOM 843 C C . ASN A 1 109 ? 12.964 -8.315 -5.616 1.00 90.31 109 ASN A C 1
ATOM 845 O O . ASN A 1 109 ? 11.978 -9.016 -5.413 1.00 90.31 109 ASN A O 1
ATOM 849 N N . ASP A 1 110 ? 14.054 -8.415 -4.861 1.00 87.38 110 ASP A N 1
ATOM 850 C CA . ASP A 1 110 ? 14.030 -9.228 -3.648 1.00 87.38 110 ASP A CA 1
ATOM 851 C C . ASP A 1 110 ? 13.269 -8.474 -2.553 1.00 87.38 110 ASP A C 1
ATOM 853 O O . ASP A 1 110 ? 13.614 -7.350 -2.189 1.00 87.38 110 ASP A O 1
ATOM 857 N N . LEU A 1 111 ? 12.188 -9.083 -2.072 1.00 85.06 111 LEU A N 1
ATOM 858 C CA . LEU A 1 111 ? 11.333 -8.525 -1.029 1.00 85.06 111 LEU A CA 1
ATOM 859 C C . LEU A 1 111 ? 11.606 -9.144 0.341 1.00 85.06 111 LEU A C 1
ATOM 861 O O . LEU A 1 111 ? 10.956 -8.753 1.307 1.00 85.06 111 LEU A O 1
ATOM 865 N N . SER A 1 112 ? 12.539 -10.093 0.443 1.00 83.25 112 SER A N 1
ATOM 866 C CA . SER A 1 112 ? 12.786 -10.857 1.671 1.00 83.25 112 SER A CA 1
ATOM 867 C C . SER A 1 112 ? 13.161 -9.950 2.847 1.00 83.25 112 SER A C 1
ATOM 869 O O . SER A 1 112 ? 12.599 -10.092 3.929 1.00 83.25 112 SER A O 1
ATOM 871 N N . ASP A 1 113 ? 14.015 -8.950 2.613 1.00 78.12 113 ASP A N 1
ATOM 872 C CA . ASP A 1 113 ? 14.395 -7.956 3.629 1.00 78.12 113 ASP A CA 1
ATOM 873 C C . ASP A 1 113 ? 13.248 -7.003 4.012 1.00 78.12 113 ASP A C 1
ATOM 875 O O . ASP A 1 113 ? 13.263 -6.404 5.086 1.00 78.12 113 ASP A O 1
ATOM 879 N N . LEU A 1 114 ? 12.254 -6.832 3.134 1.00 76.56 114 LEU A N 1
ATOM 880 C CA . LEU A 1 114 ? 11.138 -5.899 3.328 1.00 76.56 114 LEU A CA 1
ATOM 881 C C . LEU A 1 114 ? 9.900 -6.563 3.938 1.00 76.56 114 LEU A C 1
ATOM 883 O O . LEU A 1 114 ? 9.089 -5.874 4.553 1.00 76.56 114 LEU A O 1
ATOM 887 N N . LEU A 1 115 ? 9.730 -7.871 3.731 1.00 77.31 115 LEU A N 1
ATOM 888 C CA . LEU A 1 115 ? 8.553 -8.641 4.143 1.00 77.31 115 LEU A CA 1
ATOM 889 C C . LEU A 1 115 ? 8.836 -9.656 5.262 1.00 77.31 115 LEU A C 1
ATOM 891 O O . LEU A 1 115 ? 7.922 -10.422 5.589 1.00 77.31 115 LEU A O 1
ATOM 895 N N . GLY A 1 116 ? 10.062 -9.659 5.800 1.00 57.16 116 GLY A N 1
ATOM 896 C CA . GLY A 1 116 ? 10.548 -10.539 6.872 1.00 57.16 116 GLY A CA 1
ATOM 897 C C . GLY A 1 116 ? 9.639 -10.660 8.091 1.00 57.16 116 GLY A C 1
ATOM 898 O O . GLY A 1 116 ? 8.900 -9.705 8.431 1.00 57.16 116 GLY A O 1
#

Nearest PDB structures (foldseek):
  3kul-assembly2_B  TM=7.951E-01  e=1.642E+00  Homo sapiens
  3kul-assembly1_A  TM=7.299E-01  e=1.642E+00  Homo sapiens
  4xrt-assembly1_A  TM=5.55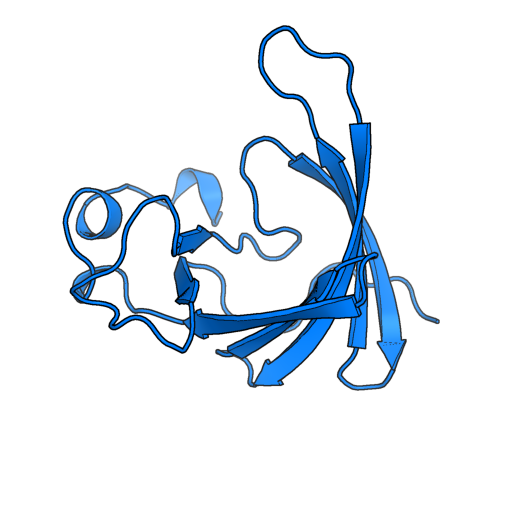1E-01  e=8.222E-01  Streptomyces steffisburgensis
  4xrt-assembly2_B  TM=5.094E-01  e=1.400E+00  Streptomyces steffisburgensis
  4xrw-assembly1_A  TM=5.111E-01  e=1.732E+00  Amycolatopsis orientalis

Secondary structure (DSSP, 8-state):
-EEES--SS-SEEEE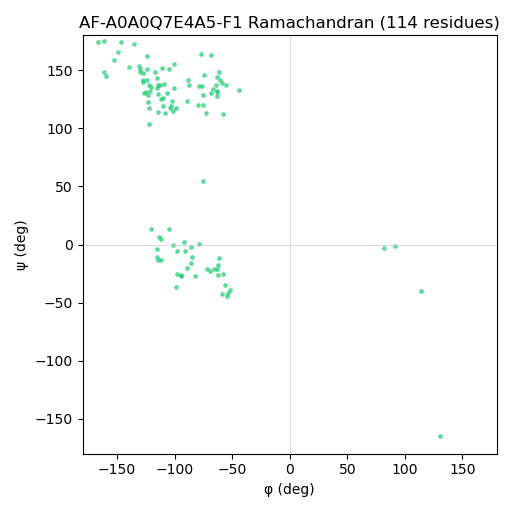ETTS-GGG--TTTEEEE-SS-S-SSEEEEEEEEEETTEEEEEEEE--TTS--EEEEEEEEEEETTEEEEE-TTS-EEEEEE--GGGSPTTGGG---HHHH-

Sequence (116 aa):
MERVESIPLRRGYYVAADTDCADASNGTTTLFKGDGFYATCTTRSIERTAPDTYRLSETCSDRGEPERDSIQTIRVTSDMGFAVVADDGSTWSARFCRQQDMPEPFSKNDLSDLLG

Solvent-accessible surface area (backbone atoms only — not comparable to full-atom values): 6450 Å² total; per-residue (Å²): 116,45,82,48,85,57,58,83,48,63,66,44,42,28,27,30,66,93,50,52,47,63,70,50,44,85,91,38,48,42,47,33,50,38,63,46,53,55,90,55,39,45,64,76,48,36,31,37,68,47,102,49,30,34,40,39,34,29,42,30,50,53,97,92,50,77,73,41,81,46,72,41,40,38,36,52,79,45,50,52,28,37,33,39,42,45,94,88,66,54,74,50,44,32,30,62,40,61,50,81,56,30,36,83,64,61,42,71,58,85,50,64,90,65,58,108

pLDDT: mean 89.4, std 7.8, range [57.16, 97.31]

Radius of gyration: 14.01 Å; Cα contacts (8 Å, |Δi|>4): 242; chains: 1; bounding box: 31×31×36 Å

Mean predicted aligned error: 4.58 Å